Protein AF-A0A9X4KQD7-F1 (afdb_monomer_lite)

Organism: NCBI:txid1457232

Foldseek 3Di:
DDVVVCQVVLQDQAFPLCRVRRPRHPVVLVVVVVVVVVVCVPVVVVDDPVNVVVVSVCSVCVCVVRNQDPVNLVVQLVPPDDCVPPDVVPDPDGSVVVLVVLLVVVQPDDQVRCCVQVVGDDDRDDDDPDPVPDDSVNSSSSD

pLDDT: mean 82.91, std 10.47, range [52.91, 97.69]

Sequence (143 aa):
MTLSQFEKIIKMSKFEFFSEYTNHGIEHIERVLMTAENLIGDSIKILTPRDITVLILSIVLHDLGMHITYEGFQTLLADQKNKKNTVPYFDQKFWHEEWSIYFEETKRWNENRLISTFGKIIEIKELSNDKDTLTEYDKKTNR

Structure (mmCIF, N/CA/C/O backbone):
data_AF-A0A9X4KQD7-F1
#
_entry.id   AF-A0A9X4KQD7-F1
#
loop_
_atom_site.group_PDB
_atom_site.id
_atom_site.type_symbol
_atom_site.label_atom_id
_atom_site.label_alt_id
_atom_site.label_comp_id
_atom_site.label_asym_id
_atom_site.label_entity_id
_atom_site.label_seq_id
_atom_site.pdbx_PDB_ins_code
_atom_site.Cartn_x
_atom_site.Cartn_y
_atom_site.Cartn_z
_atom_site.occupancy
_atom_site.B_iso_or_equiv
_atom_site.auth_seq_id
_atom_site.auth_comp_id
_atom_site.auth_asym_id
_atom_site.auth_atom_id
_atom_site.pdbx_PDB_model_num
ATOM 1 N N . MET A 1 1 ? 1.388 12.270 19.855 1.00 52.91 1 MET A N 1
ATOM 2 C CA . MET A 1 1 ? 1.371 12.158 18.385 1.00 52.91 1 MET A CA 1
ATOM 3 C C . MET A 1 1 ? 0.254 13.057 17.888 1.00 52.91 1 MET A C 1
ATOM 5 O O . MET A 1 1 ? -0.836 12.964 18.440 1.00 52.91 1 MET A O 1
ATOM 9 N N . THR A 1 2 ? 0.524 13.978 16.968 1.00 65.81 2 THR A N 1
ATOM 10 C CA . THR A 1 2 ? -0.479 14.927 16.448 1.00 65.81 2 THR A CA 1
ATOM 11 C C . THR A 1 2 ? -0.635 14.739 14.946 1.00 65.81 2 THR A C 1
ATOM 13 O O . THR A 1 2 ? 0.335 14.418 14.265 1.00 65.81 2 THR A O 1
ATOM 16 N N . LEU A 1 3 ? -1.839 14.965 14.414 1.00 67.00 3 LEU A N 1
ATOM 17 C CA . LEU A 1 3 ? -2.121 14.809 12.980 1.00 67.00 3 LEU A CA 1
ATOM 18 C C . LEU A 1 3 ? -1.205 15.687 12.105 1.00 67.00 3 LEU A C 1
ATOM 20 O O . LEU A 1 3 ? -0.804 15.281 11.021 1.00 67.00 3 LEU A O 1
ATOM 24 N N . SER A 1 4 ? -0.784 16.845 12.624 1.00 75.19 4 SER A N 1
ATOM 25 C CA . SER A 1 4 ? 0.186 17.736 11.976 1.00 75.19 4 SER A CA 1
ATOM 26 C C . SER A 1 4 ? 1.529 17.070 11.652 1.00 75.19 4 SER A C 1
ATOM 28 O O . SER A 1 4 ? 2.176 17.449 10.682 1.00 75.19 4 SER A O 1
ATOM 30 N N . GLN A 1 5 ? 1.943 16.039 12.400 1.00 72.25 5 GLN A N 1
ATOM 31 C CA . GLN A 1 5 ? 3.170 15.287 12.102 1.00 72.25 5 GLN A CA 1
ATOM 32 C C . GLN A 1 5 ? 3.061 14.492 10.791 1.00 72.25 5 GLN A C 1
ATOM 34 O O . GLN A 1 5 ? 4.079 14.206 10.165 1.00 72.25 5 GLN A O 1
ATOM 39 N N . PHE A 1 6 ? 1.839 14.178 10.357 1.00 72.69 6 PHE A N 1
ATOM 40 C CA . PHE A 1 6 ? 1.551 13.438 9.129 1.00 72.69 6 PHE A CA 1
ATOM 41 C C . PHE A 1 6 ? 1.077 14.339 7.989 1.00 72.69 6 PHE A C 1
ATOM 43 O O . PHE A 1 6 ? 0.917 13.862 6.873 1.00 72.69 6 PHE A O 1
ATOM 50 N N . GLU A 1 7 ? 0.903 15.642 8.227 1.00 78.62 7 GLU A N 1
ATOM 51 C CA . GLU A 1 7 ? 0.384 16.594 7.240 1.00 78.62 7 GLU A CA 1
ATOM 52 C C . GLU A 1 7 ? 1.170 16.557 5.926 1.00 78.62 7 GLU A C 1
ATOM 54 O O . GLU A 1 7 ? 0.582 16.563 4.847 1.00 78.62 7 GLU A O 1
ATOM 59 N N . LYS A 1 8 ? 2.503 16.469 6.007 1.00 79.19 8 LYS A N 1
ATOM 60 C CA . LYS A 1 8 ? 3.361 16.384 4.820 1.00 79.19 8 LYS A CA 1
ATOM 61 C C . LYS A 1 8 ? 3.088 15.116 4.011 1.00 79.19 8 LYS A C 1
ATOM 63 O O . LYS A 1 8 ? 3.033 15.194 2.792 1.00 79.19 8 LYS A O 1
ATOM 68 N N . ILE A 1 9 ? 2.912 13.981 4.686 1.00 75.12 9 ILE A N 1
ATOM 69 C CA . ILE A 1 9 ? 2.615 12.691 4.053 1.00 75.12 9 ILE A CA 1
ATOM 70 C C . ILE A 1 9 ? 1.219 12.753 3.426 1.00 75.12 9 ILE A C 1
ATOM 72 O O . ILE A 1 9 ? 1.085 12.526 2.235 1.00 75.12 9 ILE A O 1
ATOM 76 N N . ILE A 1 10 ? 0.214 13.212 4.171 1.00 73.81 10 ILE A N 1
ATOM 77 C CA . ILE A 1 10 ? -1.180 13.330 3.707 1.00 73.81 10 ILE A CA 1
ATOM 78 C C . ILE A 1 10 ? -1.321 14.284 2.504 1.00 73.81 10 ILE A C 1
ATOM 80 O O . ILE A 1 10 ? -2.186 14.099 1.650 1.00 73.81 10 ILE A O 1
ATOM 84 N N . LYS A 1 11 ? -0.478 15.321 2.416 1.00 76.56 11 LYS A N 1
ATOM 85 C CA . LYS A 1 11 ? -0.455 16.257 1.279 1.00 76.56 11 LYS A CA 1
ATOM 86 C C . LYS A 1 11 ? 0.349 15.751 0.079 1.00 76.56 11 LYS A C 1
ATOM 88 O O . LYS A 1 11 ? 0.224 16.318 -1.005 1.00 76.56 11 LYS A O 1
ATOM 93 N N . MET A 1 12 ? 1.195 14.738 0.247 1.00 72.00 12 MET A N 1
ATOM 94 C CA . MET A 1 12 ? 1.967 14.171 -0.855 1.00 72.00 12 MET A CA 1
ATOM 95 C C . MET A 1 12 ? 1.083 13.238 -1.682 1.00 72.00 12 MET A C 1
ATOM 97 O O . MET A 1 12 ? 0.657 12.199 -1.208 1.00 72.00 12 MET A O 1
ATOM 101 N N . SER A 1 13 ? 0.862 13.580 -2.948 1.00 66.56 13 SER A N 1
ATOM 102 C CA . SER A 1 13 ? 0.103 12.753 -3.898 1.00 66.56 13 SER A CA 1
ATOM 103 C C . SER A 1 13 ? 0.966 12.155 -5.014 1.00 66.56 13 SER A C 1
ATOM 105 O O . SER A 1 13 ? 0.453 11.556 -5.956 1.00 66.56 13 SER A O 1
ATOM 107 N N . LYS A 1 14 ? 2.291 12.340 -4.930 1.00 73.56 14 LYS A N 1
ATOM 108 C CA . LYS A 1 14 ? 3.259 11.783 -5.877 1.00 73.56 14 LYS A CA 1
ATOM 109 C C . LYS A 1 14 ? 4.093 10.711 -5.189 1.00 73.56 14 LYS A C 1
ATOM 111 O O . LYS A 1 14 ? 4.841 11.009 -4.258 1.00 73.56 14 LYS A O 1
ATOM 116 N N . PHE A 1 15 ? 3.979 9.491 -5.695 1.00 84.06 15 PHE A N 1
ATOM 117 C CA . PHE A 1 15 ? 4.651 8.310 -5.167 1.00 84.06 15 PHE A CA 1
ATOM 118 C C . PHE A 1 15 ? 5.823 7.898 -6.057 1.00 84.06 15 PHE A C 1
ATOM 120 O O . PHE A 1 15 ? 5.746 8.028 -7.279 1.00 84.06 15 PHE A O 1
ATOM 127 N N . GLU A 1 16 ? 6.901 7.397 -5.445 1.00 84.25 16 GLU A N 1
ATOM 128 C CA . GLU A 1 16 ? 8.084 6.917 -6.175 1.00 84.25 16 GLU A CA 1
ATOM 129 C C . GLU A 1 16 ? 7.741 5.656 -6.981 1.00 84.25 16 GLU A C 1
ATOM 131 O O . GLU A 1 16 ? 7.986 5.621 -8.180 1.00 84.25 16 GLU A O 1
ATOM 136 N N . PHE A 1 17 ? 7.103 4.658 -6.360 1.00 84.25 17 PHE A N 1
ATOM 137 C CA . PHE A 1 17 ? 6.761 3.383 -7.012 1.00 84.25 17 PHE A CA 1
ATOM 138 C C . PHE A 1 17 ? 5.344 3.338 -7.609 1.00 84.25 17 PHE A C 1
ATOM 140 O O . PHE A 1 17 ? 5.053 2.510 -8.475 1.00 84.25 17 PHE A O 1
ATOM 147 N N . PHE A 1 18 ? 4.456 4.239 -7.180 1.00 83.38 18 PHE A N 1
ATOM 148 C CA . PHE A 1 18 ? 3.016 4.218 -7.481 1.00 83.38 18 PHE A CA 1
ATOM 149 C C . PHE A 1 18 ? 2.566 5.482 -8.229 1.00 83.38 18 PHE A C 1
ATOM 151 O O . PHE A 1 18 ? 1.577 6.115 -7.867 1.00 83.38 18 PHE A O 1
ATOM 158 N N . SER A 1 19 ? 3.314 5.890 -9.255 1.00 81.44 19 SER A N 1
ATOM 159 C CA . SER A 1 19 ? 3.125 7.182 -9.929 1.00 81.44 19 SER A CA 1
ATOM 160 C C . SER A 1 19 ? 1.752 7.366 -10.594 1.00 81.44 19 SER A C 1
ATOM 162 O O . SER A 1 19 ? 1.305 8.503 -10.728 1.00 81.44 19 SER A O 1
ATOM 164 N N . GLU A 1 20 ? 1.043 6.292 -10.954 1.00 78.06 20 GLU A N 1
ATOM 165 C CA . GLU A 1 20 ? -0.331 6.356 -11.476 1.00 78.06 20 GLU A CA 1
ATOM 166 C C . GLU A 1 20 ? -1.415 6.569 -10.405 1.00 78.06 20 GLU A C 1
ATOM 168 O O . GLU A 1 20 ? -2.544 6.922 -10.744 1.00 78.06 20 GLU A O 1
ATOM 173 N N . TYR A 1 21 ? -1.097 6.402 -9.121 1.00 75.44 21 TYR A N 1
ATOM 174 C CA . TYR A 1 21 ? -2.055 6.506 -8.018 1.00 75.44 21 TYR A CA 1
ATOM 175 C C . TYR A 1 21 ? -2.119 7.944 -7.473 1.00 75.44 21 TYR A C 1
ATOM 177 O O . TYR A 1 21 ? -1.930 8.194 -6.291 1.00 75.44 21 TYR A O 1
ATOM 185 N N . THR A 1 22 ? -2.405 8.933 -8.320 1.00 66.69 22 THR A N 1
ATOM 186 C CA . THR A 1 22 ? -2.240 10.367 -7.990 1.00 66.69 22 THR A CA 1
ATOM 187 C C . THR A 1 22 ? -3.343 10.996 -7.122 1.00 66.69 22 THR A C 1
ATOM 189 O O . THR A 1 22 ? -3.218 12.155 -6.730 1.00 66.69 22 THR A O 1
ATOM 192 N N . ASN A 1 23 ? -4.417 10.268 -6.792 1.00 72.00 23 ASN A N 1
ATOM 193 C CA . ASN A 1 23 ? -5.584 10.796 -6.065 1.00 72.00 23 ASN A CA 1
ATOM 194 C C . ASN A 1 23 ? -5.763 10.190 -4.657 1.00 72.00 23 ASN A C 1
ATOM 196 O O . ASN A 1 23 ? -6.854 9.746 -4.306 1.00 72.00 23 ASN A O 1
ATOM 200 N N . HIS A 1 24 ? -4.692 10.171 -3.857 1.00 77.94 24 HIS A N 1
ATOM 201 C CA . HIS A 1 24 ? -4.683 9.609 -2.491 1.00 77.94 24 HIS A CA 1
ATOM 202 C C . HIS A 1 24 ? -4.377 10.666 -1.411 1.00 77.94 24 HIS A C 1
ATOM 204 O O . HIS A 1 24 ? -3.797 10.370 -0.374 1.00 77.94 24 HIS A O 1
ATOM 210 N N . GLY A 1 25 ? -4.743 11.928 -1.667 1.00 78.81 25 GLY A N 1
ATOM 211 C CA . GLY A 1 25 ? -4.621 13.019 -0.691 1.00 78.81 25 GLY A CA 1
ATOM 212 C C . GLY A 1 25 ? -5.751 13.035 0.348 1.00 78.81 25 GLY A C 1
ATOM 213 O O . GLY A 1 25 ? -6.530 12.091 0.463 1.00 78.81 25 GLY A O 1
ATOM 214 N N . ILE A 1 26 ? -5.898 14.148 1.076 1.00 83.88 26 ILE A N 1
ATOM 215 C CA . ILE A 1 26 ? -6.899 14.290 2.154 1.00 83.88 26 ILE A CA 1
ATOM 216 C C . ILE A 1 26 ? -8.336 13.955 1.720 1.00 83.88 26 ILE A C 1
ATOM 218 O O . ILE A 1 26 ? -9.055 13.290 2.457 1.00 83.88 26 ILE A O 1
ATOM 222 N N . GLU A 1 27 ? -8.729 14.322 0.499 1.00 86.94 27 GLU A N 1
ATOM 223 C CA . GLU A 1 27 ? -10.070 14.043 -0.028 1.00 86.94 27 GLU A CA 1
ATOM 224 C C . GLU A 1 27 ? -10.351 12.536 -0.146 1.00 86.94 27 GLU A C 1
ATOM 226 O O . GLU A 1 27 ? -11.489 12.098 0.003 1.00 86.94 27 GLU A O 1
ATOM 231 N N . HIS A 1 28 ? -9.327 11.718 -0.419 1.00 88.19 28 HIS A N 1
ATOM 232 C CA . HIS A 1 28 ? -9.461 10.258 -0.430 1.00 88.19 28 HIS A CA 1
ATOM 233 C C . HIS A 1 28 ? -9.733 9.725 0.971 1.00 88.19 28 HIS A C 1
ATOM 235 O O . HIS A 1 28 ? -10.683 8.971 1.166 1.00 88.19 28 HIS A O 1
ATOM 241 N N . ILE A 1 29 ? -8.968 10.195 1.956 1.00 89.12 29 ILE A N 1
ATOM 242 C CA . ILE A 1 29 ? -9.151 9.829 3.364 1.00 89.12 29 ILE A CA 1
ATOM 243 C C . ILE A 1 29 ? -10.560 10.210 3.839 1.00 89.12 29 ILE A C 1
ATOM 245 O O . ILE A 1 29 ? -11.233 9.392 4.464 1.00 89.12 29 ILE A O 1
ATOM 249 N N . GLU A 1 30 ? -11.043 11.409 3.502 1.00 91.06 30 GLU A N 1
ATOM 250 C CA . GLU A 1 30 ? -12.401 11.855 3.839 1.00 91.06 30 GLU A CA 1
ATOM 251 C C . GLU A 1 30 ? -13.475 10.953 3.221 1.00 91.06 30 GLU A C 1
ATOM 253 O O . GLU A 1 30 ? -14.394 10.527 3.922 1.00 91.06 30 GLU A O 1
ATOM 258 N N . ARG A 1 31 ? -13.336 10.574 1.943 1.00 93.81 31 ARG A N 1
ATOM 259 C CA . ARG A 1 31 ? -14.263 9.631 1.291 1.00 93.81 31 ARG A CA 1
ATOM 260 C C . ARG A 1 31 ? -14.281 8.268 1.982 1.00 93.81 31 ARG A C 1
ATOM 262 O O . ARG A 1 31 ? -15.356 7.685 2.148 1.00 93.81 31 ARG A O 1
ATOM 269 N N . VAL A 1 32 ? -13.121 7.755 2.394 1.00 94.56 32 VAL A N 1
ATOM 270 C CA . VAL A 1 32 ? -13.029 6.478 3.119 1.00 94.56 32 VAL A CA 1
ATOM 271 C C . VAL A 1 32 ? -13.653 6.598 4.512 1.00 94.56 32 VAL A C 1
ATOM 273 O O . VAL A 1 32 ? -14.409 5.711 4.903 1.00 94.56 32 VAL A O 1
ATOM 276 N N . LEU A 1 33 ? -13.431 7.704 5.231 1.00 95.19 33 LEU A N 1
ATOM 277 C CA . LEU A 1 33 ? -14.071 7.973 6.526 1.00 95.19 33 LEU A CA 1
ATOM 278 C C . LEU A 1 33 ? -15.598 8.045 6.409 1.00 95.19 33 LEU A C 1
ATOM 280 O O . LEU A 1 33 ? -16.289 7.375 7.172 1.00 95.19 33 LEU A O 1
ATOM 284 N N . MET A 1 34 ? -16.126 8.781 5.428 1.00 96.50 34 MET A N 1
ATOM 285 C CA . MET A 1 34 ? -17.571 8.850 5.166 1.00 96.50 34 MET A CA 1
ATOM 286 C C . MET A 1 34 ? -18.143 7.472 4.819 1.00 96.50 34 MET A C 1
ATOM 288 O O . MET A 1 34 ? -19.227 7.101 5.263 1.00 96.50 34 MET A O 1
ATOM 292 N N . THR A 1 35 ? -17.409 6.679 4.036 1.00 97.06 35 THR A N 1
ATOM 293 C CA . THR A 1 35 ? -17.815 5.306 3.711 1.00 97.06 35 THR A CA 1
ATOM 294 C C . THR A 1 35 ? -17.846 4.435 4.964 1.00 97.06 35 THR A C 1
ATOM 296 O O . THR A 1 35 ? -18.808 3.699 5.170 1.00 97.06 35 THR A O 1
ATOM 299 N N . ALA A 1 36 ? -16.835 4.540 5.827 1.00 96.69 36 ALA A N 1
ATOM 300 C CA . ALA A 1 36 ? -16.773 3.805 7.082 1.00 96.69 36 ALA A CA 1
ATOM 301 C C . ALA A 1 36 ? -17.910 4.197 8.039 1.00 96.69 36 ALA A C 1
ATOM 303 O O . ALA A 1 36 ? -18.547 3.314 8.608 1.00 96.69 36 ALA A O 1
ATOM 304 N N . GLU A 1 37 ? -18.217 5.490 8.169 1.00 96.44 37 GLU A N 1
ATOM 305 C CA . GLU A 1 37 ? -19.362 5.988 8.944 1.00 96.44 37 GLU A CA 1
ATOM 306 C C . GLU A 1 37 ? -20.684 5.390 8.438 1.00 96.44 37 GLU A C 1
ATOM 308 O O . GLU A 1 37 ? -21.456 4.828 9.221 1.00 96.44 37 GLU A O 1
ATOM 313 N N . ASN A 1 38 ? -20.904 5.422 7.120 1.00 97.00 38 ASN A N 1
ATOM 314 C CA . ASN A 1 38 ? -22.092 4.842 6.494 1.00 97.00 38 ASN A CA 1
ATOM 315 C C . ASN A 1 38 ? -22.195 3.325 6.719 1.00 97.00 38 ASN A C 1
ATOM 317 O O . ASN A 1 38 ? -23.290 2.812 6.947 1.00 97.00 38 ASN A O 1
ATOM 321 N N . LEU A 1 39 ? -21.071 2.602 6.663 1.00 97.19 39 LEU A N 1
ATOM 322 C CA . LEU A 1 39 ? -21.023 1.154 6.889 1.00 97.19 39 LEU A CA 1
ATOM 323 C C . LEU A 1 39 ? -21.257 0.774 8.352 1.00 97.19 39 LEU A C 1
ATOM 325 O O . LEU A 1 39 ? -21.875 -0.257 8.617 1.00 97.19 39 LEU A O 1
ATOM 329 N N . ILE A 1 40 ? -20.773 1.582 9.299 1.00 96.62 40 ILE A N 1
ATOM 330 C CA . ILE A 1 40 ? -21.033 1.368 10.725 1.00 96.62 40 ILE A CA 1
ATOM 331 C C . ILE A 1 40 ? -22.540 1.421 10.979 1.00 96.62 40 ILE A C 1
ATOM 333 O O . ILE A 1 40 ? -23.084 0.501 11.599 1.00 96.62 40 ILE A O 1
ATOM 337 N N . GLY A 1 41 ? -23.206 2.478 10.503 1.00 95.00 41 GLY A N 1
ATOM 338 C CA . GLY A 1 41 ? -24.644 2.672 10.677 1.00 95.00 41 GLY A CA 1
ATOM 339 C C . GLY A 1 41 ? -25.097 2.421 12.122 1.00 95.00 41 GLY A C 1
ATOM 340 O O . GLY A 1 41 ? -24.526 2.942 13.080 1.00 95.00 41 GLY A O 1
ATOM 341 N N . ASP A 1 42 ? -26.101 1.560 12.295 1.00 95.69 42 ASP A N 1
ATOM 342 C CA . ASP A 1 42 ? -26.643 1.192 13.610 1.00 95.69 42 ASP A CA 1
ATOM 343 C C . ASP A 1 42 ? -25.673 0.409 14.510 1.00 95.69 42 ASP A C 1
ATOM 345 O O . ASP A 1 42 ? -25.858 0.373 15.733 1.00 95.69 42 ASP A O 1
ATOM 349 N N . SER A 1 43 ? -24.617 -0.179 13.940 1.00 96.00 43 SER A N 1
ATOM 350 C CA . SER A 1 43 ? -23.599 -0.922 14.694 1.00 96.00 43 SER A CA 1
ATOM 351 C C . SER A 1 43 ? -22.812 -0.021 15.644 1.00 96.00 43 SER A C 1
ATOM 353 O O . SER A 1 43 ? -22.174 -0.523 16.564 1.00 96.00 43 SER A O 1
ATOM 355 N N . ILE A 1 44 ? -22.907 1.309 15.510 1.00 95.56 44 ILE A N 1
ATOM 356 C CA . ILE A 1 44 ? -22.314 2.259 16.462 1.00 95.56 44 ILE A CA 1
ATOM 357 C C . ILE A 1 44 ? -22.728 1.977 17.915 1.00 95.56 44 ILE A C 1
ATOM 359 O O . ILE A 1 44 ? -21.957 2.227 18.835 1.00 95.56 44 ILE A O 1
ATOM 363 N N . LYS A 1 45 ? -23.915 1.389 18.132 1.00 96.25 45 LYS A N 1
ATOM 364 C CA . LYS A 1 45 ? -24.449 1.035 19.461 1.00 96.25 45 LYS A CA 1
ATOM 365 C C . LYS A 1 45 ? -23.650 -0.061 20.174 1.00 96.25 45 LYS A C 1
ATOM 367 O O . LYS A 1 45 ? -23.751 -0.172 21.393 1.00 96.25 45 LYS A O 1
ATOM 372 N N . ILE A 1 46 ? -22.899 -0.877 19.431 1.00 97.12 46 ILE A N 1
ATOM 373 C CA . ILE A 1 46 ? -22.086 -1.978 19.972 1.00 97.12 46 ILE A CA 1
ATOM 374 C C . ILE A 1 46 ? -20.579 -1.698 19.898 1.00 97.12 46 ILE A C 1
ATOM 376 O O . ILE A 1 46 ? -19.792 -2.513 20.374 1.00 97.12 46 ILE A O 1
ATOM 380 N N . LEU A 1 47 ? -20.174 -0.565 19.317 1.00 97.00 47 LEU A N 1
ATOM 381 C CA . LEU A 1 47 ? -18.775 -0.162 19.195 1.00 97.00 47 LEU A CA 1
ATOM 382 C C . LEU A 1 47 ? -18.368 0.732 20.362 1.00 97.00 47 LEU A C 1
ATOM 384 O O . LEU A 1 47 ? -19.106 1.616 20.799 1.00 97.00 47 LEU A O 1
ATOM 388 N N . THR A 1 48 ? -17.152 0.533 20.851 1.00 97.69 48 THR A N 1
ATOM 389 C CA . THR A 1 48 ? -16.564 1.410 21.858 1.00 97.69 48 THR A CA 1
ATOM 390 C C . THR A 1 48 ? -15.847 2.583 21.188 1.00 97.69 48 THR A C 1
ATOM 392 O O . THR A 1 48 ? -15.397 2.475 20.043 1.00 97.69 48 THR A O 1
ATOM 395 N N . PRO A 1 49 ? -15.617 3.699 21.905 1.00 96.19 49 PRO A N 1
ATOM 396 C CA . PRO A 1 49 ? -14.773 4.780 21.395 1.00 96.19 49 PRO A CA 1
ATOM 397 C C . PRO A 1 49 ? -13.370 4.313 20.973 1.00 96.19 49 PRO A C 1
ATOM 399 O O . PRO A 1 49 ? -12.757 4.905 20.084 1.00 96.19 49 PRO A O 1
ATOM 402 N N . ARG A 1 50 ? -12.856 3.238 21.589 1.00 97.31 50 ARG A N 1
ATOM 403 C CA . ARG A 1 50 ? -11.568 2.639 21.227 1.00 97.31 50 ARG A CA 1
ATOM 404 C C . ARG A 1 50 ? -11.617 2.006 19.839 1.00 97.31 50 ARG A C 1
ATOM 406 O O . ARG A 1 50 ? -10.690 2.230 19.070 1.00 97.31 50 ARG A O 1
ATOM 413 N N . ASP A 1 51 ? -12.682 1.282 19.515 1.00 96.44 51 ASP A N 1
ATOM 414 C CA . ASP A 1 51 ? -12.846 0.637 18.206 1.00 96.44 51 ASP A CA 1
ATOM 415 C C . ASP A 1 51 ? -12.910 1.688 17.094 1.00 96.44 51 ASP A C 1
ATOM 417 O O . ASP A 1 51 ? -12.197 1.592 16.097 1.00 96.44 51 ASP A O 1
ATOM 421 N N . ILE A 1 52 ? -13.677 2.759 17.326 1.00 96.25 52 ILE A N 1
ATOM 422 C CA . ILE A 1 52 ? -13.767 3.901 16.407 1.00 96.25 52 ILE A CA 1
ATOM 423 C C . ILE A 1 52 ? -12.406 4.583 16.234 1.00 96.25 52 ILE A C 1
ATOM 425 O O . ILE A 1 52 ? -12.008 4.899 15.117 1.00 96.25 52 ILE A O 1
ATOM 429 N N . THR A 1 53 ? -11.655 4.767 17.322 1.00 94.62 53 THR A N 1
ATOM 430 C CA . THR A 1 53 ? -10.313 5.365 17.256 1.00 94.62 53 THR A CA 1
ATOM 431 C C . THR A 1 53 ? -9.357 4.506 16.430 1.00 94.62 53 THR A C 1
ATOM 433 O O . THR A 1 53 ? -8.631 5.042 15.595 1.00 94.62 53 THR A O 1
ATOM 436 N N . VAL A 1 54 ? -9.352 3.184 16.637 1.00 95.12 54 VAL A N 1
ATOM 437 C CA . VAL A 1 54 ? -8.515 2.262 15.856 1.00 95.12 54 VAL A CA 1
ATOM 438 C C . VAL A 1 54 ? -8.887 2.337 14.380 1.00 95.12 54 VAL A C 1
ATOM 440 O O . VAL A 1 54 ? -7.995 2.501 13.557 1.00 95.12 54 VAL A O 1
ATOM 443 N N . LEU A 1 55 ? -10.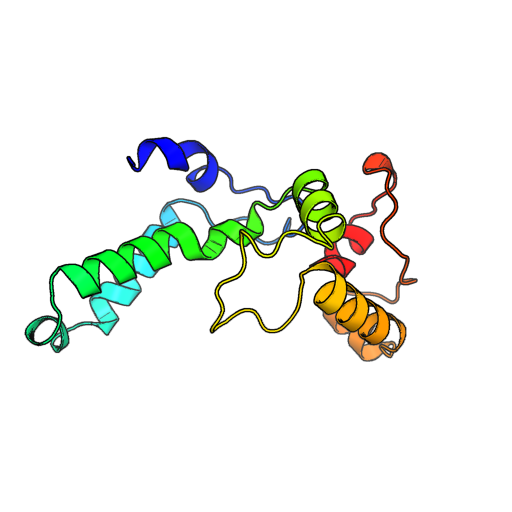179 2.314 14.050 1.00 95.56 55 LEU A N 1
ATOM 444 C CA . LEU A 1 55 ? -10.645 2.422 12.669 1.00 95.56 55 LEU A CA 1
ATOM 445 C C . LEU A 1 55 ? -10.201 3.732 12.005 1.00 95.56 55 LEU A C 1
ATOM 447 O O . LEU A 1 55 ? -9.672 3.702 10.897 1.00 95.56 55 LEU A O 1
ATOM 451 N N . ILE A 1 56 ? -10.362 4.870 12.685 1.00 93.88 56 ILE A N 1
ATOM 452 C CA . ILE A 1 56 ? -9.920 6.174 12.168 1.00 93.88 56 ILE A CA 1
ATOM 453 C C . ILE A 1 56 ? -8.410 6.163 11.910 1.00 93.88 56 ILE A C 1
ATOM 455 O O . ILE A 1 56 ? -7.970 6.585 10.843 1.00 93.88 56 ILE A O 1
ATOM 459 N N . LEU A 1 57 ? -7.609 5.658 12.853 1.00 91.81 57 LEU A N 1
ATOM 460 C CA . LEU A 1 57 ? -6.156 5.576 12.685 1.00 91.81 57 LEU A CA 1
ATOM 461 C C . LEU A 1 57 ? -5.764 4.635 11.543 1.00 91.81 57 LEU A C 1
ATOM 463 O O . LEU A 1 57 ? -4.881 4.977 10.759 1.00 91.81 57 LEU A O 1
ATOM 467 N N . SER A 1 58 ? -6.433 3.488 11.413 1.00 92.00 58 SER A N 1
ATOM 468 C CA . SER A 1 58 ? -6.234 2.566 10.295 1.00 92.00 58 SER A CA 1
ATOM 469 C C . SER A 1 58 ? -6.536 3.237 8.959 1.00 92.00 58 SER A C 1
ATOM 471 O O . SER A 1 58 ? -5.731 3.115 8.046 1.00 92.00 58 SER A O 1
ATOM 473 N N . ILE A 1 59 ? -7.629 3.999 8.850 1.00 92.25 59 ILE A N 1
ATOM 474 C CA . ILE A 1 59 ? -7.985 4.730 7.624 1.00 92.25 59 ILE A CA 1
ATOM 475 C C . ILE A 1 59 ? -6.957 5.821 7.314 1.00 92.25 59 ILE A C 1
ATOM 477 O O . ILE A 1 59 ? -6.521 5.947 6.176 1.00 92.25 59 ILE A O 1
ATOM 481 N N . VAL A 1 60 ? -6.517 6.593 8.305 1.00 87.50 60 VAL A N 1
ATOM 482 C CA . VAL A 1 60 ? -5.522 7.654 8.077 1.00 87.50 60 VAL A CA 1
ATOM 483 C C . VAL A 1 60 ? -4.171 7.082 7.631 1.00 87.50 60 VAL A C 1
ATOM 485 O O . VAL A 1 60 ? -3.464 7.724 6.858 1.00 87.50 60 VAL A O 1
ATOM 488 N N . LEU A 1 61 ? -3.806 5.886 8.098 1.00 86.50 61 LEU A N 1
ATOM 489 C CA . LEU A 1 61 ? -2.494 5.282 7.851 1.00 86.50 61 LEU A CA 1
ATOM 490 C C . LEU A 1 61 ? -2.487 4.197 6.763 1.00 86.50 61 LEU A C 1
ATOM 492 O O . LEU A 1 61 ? -1.406 3.704 6.447 1.00 86.50 61 LEU A O 1
ATOM 496 N N . HIS A 1 62 ? -3.639 3.818 6.193 1.00 87.44 62 HIS A N 1
ATOM 497 C CA . HIS A 1 62 ? -3.737 2.659 5.288 1.00 87.44 62 HIS A CA 1
ATOM 498 C C . HIS A 1 62 ? -2.796 2.753 4.080 1.00 87.44 62 HIS A C 1
ATOM 500 O O . HIS A 1 62 ? -2.179 1.766 3.692 1.00 87.44 62 HIS A O 1
ATOM 506 N N . ASP A 1 63 ? -2.631 3.966 3.559 1.00 84.25 63 ASP A N 1
ATOM 507 C CA . ASP A 1 63 ? -1.849 4.269 2.364 1.00 84.25 63 ASP A CA 1
ATOM 508 C C . ASP A 1 63 ? -0.386 4.626 2.660 1.00 84.25 63 ASP A C 1
ATOM 510 O O . ASP A 1 63 ? 0.385 4.925 1.745 1.00 84.25 63 ASP A O 1
ATOM 514 N N . LEU A 1 64 ? 0.047 4.565 3.926 1.00 84.62 64 LEU A N 1
ATOM 515 C CA . LEU A 1 64 ? 1.404 4.954 4.321 1.00 84.62 64 LEU A CA 1
ATOM 516 C C . LEU A 1 64 ? 2.484 4.176 3.548 1.00 84.62 64 LEU A C 1
ATOM 518 O O . LEU A 1 64 ? 3.533 4.735 3.229 1.00 84.62 64 LEU A O 1
ATOM 522 N N . GLY A 1 65 ? 2.209 2.916 3.198 1.00 84.12 65 GLY A N 1
ATOM 523 C CA . GLY A 1 65 ? 3.108 2.078 2.402 1.00 84.12 65 GLY A CA 1
ATOM 524 C C . GLY A 1 65 ? 3.396 2.630 1.002 1.00 84.12 65 GLY A C 1
ATOM 525 O O . GLY A 1 65 ? 4.507 2.466 0.503 1.00 84.12 65 GLY A O 1
ATOM 526 N N . MET A 1 66 ? 2.462 3.365 0.388 1.00 85.81 66 MET A N 1
ATOM 527 C CA . MET A 1 66 ? 2.671 3.949 -0.945 1.00 85.81 66 MET A CA 1
ATOM 528 C C . MET A 1 66 ? 3.705 5.081 -0.949 1.00 85.81 66 MET A C 1
ATOM 530 O O . MET A 1 66 ? 4.278 5.397 -1.993 1.00 85.81 66 MET A O 1
ATOM 534 N N . HIS A 1 67 ? 3.990 5.675 0.214 1.00 85.81 67 HIS A N 1
ATOM 535 C CA . HIS A 1 67 ? 4.996 6.728 0.366 1.00 85.81 67 HIS A CA 1
ATOM 536 C C . HIS A 1 67 ? 6.430 6.199 0.484 1.00 85.81 67 HIS A C 1
ATOM 538 O O . HIS A 1 67 ? 7.349 6.997 0.692 1.00 85.81 67 HIS A O 1
ATOM 544 N N . ILE A 1 68 ? 6.644 4.884 0.377 1.00 87.31 68 ILE A N 1
ATOM 545 C CA . ILE A 1 68 ? 7.983 4.310 0.456 1.00 87.31 68 ILE A CA 1
ATOM 546 C C . ILE A 1 68 ? 8.888 4.902 -0.632 1.00 87.31 68 ILE A C 1
ATOM 548 O O . ILE A 1 68 ? 8.549 4.934 -1.817 1.00 87.31 68 ILE A O 1
ATOM 552 N N . THR A 1 69 ? 10.044 5.416 -0.215 1.00 87.94 69 THR A N 1
ATOM 553 C CA . THR A 1 69 ? 11.068 5.897 -1.144 1.00 87.94 69 THR A CA 1
ATOM 554 C C . THR A 1 69 ? 11.961 4.744 -1.563 1.00 87.94 69 THR A C 1
ATOM 556 O O . THR A 1 69 ? 12.019 3.708 -0.901 1.00 87.94 69 THR A O 1
ATOM 559 N N . TYR A 1 70 ? 12.708 4.937 -2.642 1.00 86.25 70 TYR A N 1
ATOM 560 C CA . TYR A 1 70 ? 13.681 3.955 -3.096 1.00 86.25 70 TYR A CA 1
ATOM 561 C C . TYR A 1 70 ? 14.699 3.566 -2.010 1.00 86.25 70 TYR A C 1
ATOM 563 O O . TYR A 1 70 ? 14.971 2.390 -1.786 1.00 86.25 70 TYR A O 1
ATOM 571 N N . GLU A 1 71 ? 15.208 4.552 -1.278 1.00 87.19 71 GLU A N 1
ATOM 572 C CA . GLU A 1 71 ? 16.165 4.360 -0.188 1.00 87.19 71 GLU A CA 1
ATOM 573 C C . GLU A 1 71 ? 15.512 3.638 1.001 1.00 87.19 71 GLU A C 1
ATOM 575 O O . GLU A 1 71 ? 16.127 2.774 1.630 1.00 87.19 71 GLU A O 1
ATOM 580 N N . GLY A 1 72 ? 14.242 3.951 1.284 1.00 86.81 72 GLY A N 1
ATOM 581 C CA . GLY A 1 72 ? 13.441 3.238 2.278 1.00 86.81 72 GLY A CA 1
ATOM 582 C C . GLY A 1 72 ? 13.254 1.768 1.908 1.00 86.81 72 GLY A C 1
ATOM 583 O O . GLY A 1 72 ? 13.473 0.895 2.743 1.00 86.81 72 GLY A O 1
ATOM 584 N N . PHE A 1 73 ? 12.940 1.485 0.644 1.00 87.62 73 PHE A N 1
ATOM 585 C CA . PHE A 1 73 ? 12.807 0.125 0.129 1.00 87.62 73 PHE A CA 1
ATOM 586 C C . PHE A 1 73 ? 14.128 -0.653 0.199 1.00 87.62 73 PHE A C 1
ATOM 588 O O . PHE A 1 73 ? 14.167 -1.747 0.756 1.00 87.62 73 PHE A O 1
ATOM 595 N N . GLN A 1 74 ? 15.238 -0.061 -0.251 1.00 86.94 74 GLN A N 1
ATOM 596 C CA . GLN A 1 74 ? 16.578 -0.644 -0.109 1.00 86.94 74 GLN A CA 1
ATOM 597 C C . GLN A 1 74 ? 16.919 -0.946 1.358 1.00 86.94 74 GLN A C 1
ATOM 599 O O . GLN A 1 74 ? 17.472 -2.000 1.663 1.00 86.94 74 GLN A O 1
ATOM 604 N N . THR A 1 75 ? 16.530 -0.062 2.283 1.00 86.88 75 THR A N 1
ATOM 605 C CA . THR A 1 75 ? 16.714 -0.284 3.724 1.00 86.88 75 THR A CA 1
ATOM 606 C C . THR A 1 75 ? 15.911 -1.491 4.217 1.00 86.88 75 THR A C 1
ATOM 608 O O . THR A 1 75 ? 16.454 -2.306 4.959 1.00 86.88 75 THR A O 1
ATOM 611 N N . LEU A 1 76 ? 14.654 -1.652 3.779 1.00 85.69 76 LEU A N 1
ATOM 612 C CA . LEU A 1 76 ? 13.834 -2.823 4.122 1.00 85.69 76 LEU A CA 1
ATOM 613 C C . LEU A 1 76 ? 14.454 -4.135 3.621 1.00 85.69 76 LEU A C 1
ATOM 615 O O . LEU A 1 76 ? 14.428 -5.133 4.340 1.00 85.69 76 LEU A O 1
ATOM 619 N N . LEU A 1 77 ? 15.027 -4.136 2.414 1.00 85.31 77 LEU A N 1
ATOM 620 C CA . LEU A 1 77 ? 15.680 -5.319 1.843 1.00 85.31 77 LEU A CA 1
ATOM 621 C C . LEU A 1 77 ? 17.035 -5.627 2.497 1.00 85.31 77 LEU A C 1
ATOM 623 O O . LEU A 1 77 ? 17.392 -6.793 2.668 1.00 85.31 77 LEU A O 1
ATOM 627 N N . ALA A 1 78 ? 17.793 -4.598 2.877 1.00 83.31 78 ALA A N 1
ATOM 628 C CA . ALA A 1 78 ? 19.082 -4.758 3.545 1.00 83.31 78 ALA A CA 1
ATOM 629 C C . ALA A 1 78 ? 18.937 -5.275 4.985 1.00 83.31 78 ALA A C 1
ATOM 631 O O . ALA A 1 78 ? 19.867 -5.883 5.526 1.00 83.31 78 ALA A O 1
ATOM 632 N N . ASP A 1 79 ? 17.781 -5.049 5.613 1.00 74.12 79 ASP A N 1
ATOM 633 C CA . ASP A 1 79 ? 17.543 -5.408 7.003 1.00 74.12 79 ASP A CA 1
ATOM 634 C C . ASP A 1 79 ? 17.229 -6.904 7.199 1.00 74.12 79 ASP A C 1
ATOM 636 O O . ASP A 1 79 ? 16.131 -7.326 7.566 1.00 74.12 79 ASP A O 1
ATOM 640 N N . GLN A 1 80 ? 18.241 -7.740 6.969 1.00 66.75 80 GLN A N 1
ATOM 641 C CA . GLN A 1 80 ? 18.148 -9.197 7.089 1.00 66.75 80 GLN A CA 1
ATOM 642 C C . GLN A 1 80 ? 18.123 -9.699 8.543 1.00 66.75 80 GLN A C 1
ATOM 644 O O . GLN A 1 80 ? 17.962 -10.896 8.778 1.00 66.75 80 GLN A O 1
ATOM 649 N N . LYS A 1 81 ? 18.342 -8.824 9.536 1.00 63.19 81 LYS A N 1
ATOM 650 C CA . LYS A 1 81 ? 18.583 -9.235 10.935 1.00 63.19 81 LYS A CA 1
ATOM 651 C C . LYS A 1 81 ? 17.663 -8.583 11.960 1.00 63.19 81 LYS A C 1
ATOM 653 O O . LYS A 1 81 ? 17.609 -9.057 13.096 1.00 63.19 81 LYS A O 1
ATOM 658 N N . ASN A 1 82 ? 16.938 -7.525 11.619 1.00 59.06 82 ASN A N 1
ATOM 659 C CA . ASN A 1 82 ? 16.200 -6.748 12.606 1.00 59.06 82 ASN A CA 1
ATOM 660 C C . ASN A 1 82 ? 14.697 -7.048 12.516 1.00 59.06 82 ASN A C 1
ATOM 662 O O . ASN A 1 82 ? 13.915 -6.368 11.859 1.00 59.06 82 ASN A O 1
ATOM 666 N N . LYS A 1 83 ? 14.252 -8.035 13.302 1.00 61.22 83 LYS A N 1
ATOM 667 C CA . LYS A 1 83 ? 12.820 -8.292 13.559 1.00 61.22 83 LYS A CA 1
ATOM 668 C C . LYS A 1 83 ? 12.106 -7.155 14.309 1.00 61.22 83 LYS A C 1
ATOM 670 O O . LYS A 1 83 ? 10.926 -7.288 14.617 1.00 61.22 83 LYS A O 1
ATOM 675 N N . LYS A 1 84 ? 12.791 -6.049 14.637 1.00 61.94 84 LYS A N 1
ATOM 676 C CA . LYS A 1 84 ? 12.252 -4.958 15.472 1.00 61.94 84 LYS A CA 1
ATOM 677 C C . LYS A 1 84 ? 10.956 -4.350 14.936 1.00 61.94 84 LYS A C 1
ATOM 679 O O . LYS A 1 84 ? 10.188 -3.829 15.734 1.00 61.94 84 LYS A O 1
ATOM 684 N N . ASN A 1 85 ? 10.712 -4.457 13.632 1.00 66.19 85 ASN A N 1
ATOM 685 C CA . ASN A 1 85 ? 9.528 -3.906 12.978 1.00 66.19 85 ASN A CA 1
ATOM 686 C C . ASN A 1 85 ? 8.534 -4.987 12.517 1.00 66.19 85 ASN A C 1
ATOM 688 O O . ASN A 1 85 ? 7.661 -4.683 11.715 1.00 66.19 85 ASN A O 1
ATOM 692 N N . THR A 1 86 ? 8.676 -6.231 12.995 1.00 73.88 86 THR A N 1
ATOM 693 C CA . THR A 1 86 ? 7.752 -7.329 12.667 1.00 73.88 86 THR A CA 1
ATOM 694 C C . THR A 1 86 ? 6.668 -7.470 13.729 1.00 73.88 86 THR A C 1
ATOM 696 O O . THR A 1 86 ? 6.945 -7.417 14.931 1.00 73.88 86 THR A O 1
ATOM 699 N N . VAL A 1 87 ? 5.430 -7.671 13.296 1.00 81.81 87 VAL A N 1
ATOM 700 C CA . VAL A 1 87 ? 4.289 -8.016 14.135 1.00 81.81 87 VAL A CA 1
ATOM 701 C C . VAL A 1 87 ? 4.156 -9.542 14.134 1.00 81.81 87 VAL A C 1
ATOM 703 O O . VAL A 1 87 ? 3.764 -10.102 13.113 1.00 81.81 87 VAL A O 1
ATOM 706 N N . PRO A 1 88 ? 4.424 -10.242 15.258 1.00 78.94 88 PRO A N 1
ATOM 707 C CA . PRO A 1 88 ? 4.569 -11.706 15.290 1.00 78.94 88 PRO A CA 1
ATOM 708 C C . PRO A 1 88 ? 3.392 -12.527 14.740 1.00 78.94 88 PRO A C 1
ATOM 710 O O . PRO A 1 88 ? 3.560 -13.704 14.442 1.00 78.94 88 PRO A O 1
ATOM 713 N N . TYR A 1 89 ? 2.200 -11.929 14.651 1.00 80.81 89 TYR A N 1
ATOM 714 C CA . TYR A 1 89 ? 1.001 -12.562 14.101 1.00 80.81 89 TYR A CA 1
ATOM 715 C C . TYR A 1 89 ? 0.827 -12.346 12.588 1.00 80.81 89 TYR A C 1
ATOM 717 O O . TYR A 1 89 ? 0.290 -13.220 11.913 1.00 80.81 89 TYR A O 1
ATOM 725 N N . PHE A 1 90 ? 1.263 -11.201 12.058 1.00 78.88 90 PHE A N 1
ATOM 726 C CA . PHE A 1 90 ? 1.085 -10.853 10.644 1.00 78.88 90 PHE A CA 1
ATOM 727 C C . PHE A 1 90 ? 2.315 -11.199 9.803 1.00 78.88 90 PHE A C 1
ATOM 729 O O . PHE A 1 90 ? 2.173 -11.666 8.675 1.00 78.88 90 PHE A O 1
ATOM 736 N N . ASP A 1 91 ? 3.512 -11.044 10.367 1.00 83.56 91 ASP A N 1
ATOM 737 C CA . ASP A 1 91 ? 4.759 -11.134 9.614 1.00 83.56 91 ASP A CA 1
ATOM 738 C C . ASP A 1 91 ? 5.407 -12.507 9.798 1.00 83.56 91 ASP A C 1
ATOM 740 O O . ASP A 1 91 ? 6.048 -12.799 10.812 1.00 83.56 91 ASP A O 1
ATOM 744 N N . GLN A 1 92 ? 5.224 -13.370 8.797 1.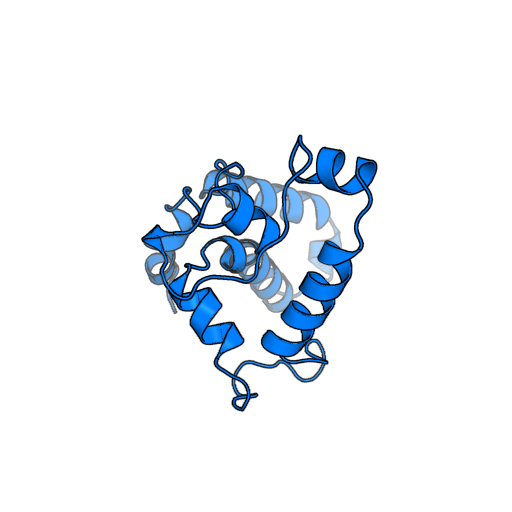00 83.62 92 GLN A N 1
ATOM 745 C CA . GLN A 1 92 ? 5.796 -14.721 8.778 1.00 83.62 92 GLN A CA 1
ATOM 746 C C . GLN A 1 92 ? 7.197 -14.769 8.160 1.00 83.62 92 GLN A C 1
ATOM 748 O O . GLN A 1 92 ? 7.967 -15.678 8.474 1.00 83.62 92 GLN A O 1
ATOM 753 N N . LYS A 1 93 ? 7.526 -13.799 7.303 1.00 84.56 93 LYS A N 1
ATOM 754 C CA . LYS A 1 93 ? 8.819 -13.672 6.629 1.00 84.56 93 LYS A CA 1
ATOM 755 C C . LYS A 1 93 ? 9.354 -12.250 6.739 1.00 84.56 93 LYS A C 1
ATOM 757 O O . LYS A 1 93 ? 8.614 -11.308 7.023 1.00 84.56 93 LYS A O 1
ATOM 762 N N . PHE A 1 94 ? 10.646 -12.093 6.499 1.00 85.38 94 PHE A N 1
ATOM 763 C CA . PHE A 1 94 ? 11.267 -10.786 6.336 1.00 85.38 94 PHE A CA 1
ATOM 764 C C . PHE A 1 94 ? 10.990 -10.199 4.948 1.00 85.38 94 PHE A C 1
ATOM 766 O O . PHE A 1 94 ? 10.805 -10.927 3.974 1.00 85.38 94 PHE A O 1
ATOM 773 N N . TRP A 1 95 ? 11.075 -8.871 4.832 1.00 86.25 95 TRP A N 1
ATOM 774 C CA . TRP A 1 95 ? 10.885 -8.161 3.562 1.00 86.25 95 TRP A CA 1
ATOM 775 C C . TRP A 1 95 ? 11.788 -8.671 2.433 1.00 86.25 95 TRP A C 1
ATOM 777 O O . TRP A 1 95 ? 11.322 -8.836 1.313 1.00 86.25 95 TRP A O 1
ATOM 787 N N . HIS A 1 96 ? 13.055 -8.988 2.720 1.00 86.00 96 HIS A N 1
ATOM 788 C CA . HIS A 1 96 ? 13.974 -9.535 1.716 1.00 86.00 96 HIS A CA 1
ATOM 789 C C . HIS A 1 96 ? 13.577 -10.937 1.225 1.00 86.00 96 HIS A C 1
ATOM 791 O O . HIS A 1 96 ? 13.827 -11.279 0.069 1.00 86.00 96 HIS A O 1
ATOM 797 N N . GLU A 1 97 ? 12.952 -11.748 2.082 1.00 88.00 97 GLU A N 1
ATOM 798 C CA . GLU A 1 97 ? 12.477 -13.087 1.727 1.00 88.00 97 GLU A CA 1
ATOM 799 C C . GLU A 1 97 ? 11.221 -12.999 0.857 1.00 88.00 97 GLU A C 1
ATOM 801 O O . GLU A 1 97 ? 11.164 -13.647 -0.187 1.00 88.00 97 GLU A O 1
ATOM 806 N N . GLU A 1 98 ? 10.244 -12.170 1.247 1.00 88.50 98 GLU A N 1
ATOM 807 C CA . GLU A 1 98 ? 9.045 -11.911 0.433 1.00 88.50 98 GLU A CA 1
ATOM 808 C C . GLU A 1 98 ? 9.423 -11.334 -0.932 1.00 88.50 98 GLU A C 1
ATOM 810 O O . GLU A 1 98 ? 8.946 -11.806 -1.964 1.00 88.50 98 GLU A O 1
ATOM 815 N N . TRP A 1 99 ? 10.358 -10.383 -0.949 1.00 87.75 99 TRP A N 1
ATOM 816 C CA . TRP A 1 99 ? 10.879 -9.808 -2.182 1.00 87.75 99 TRP A CA 1
ATOM 817 C C . TRP A 1 99 ? 11.536 -10.857 -3.082 1.00 87.75 99 TRP A C 1
ATOM 819 O O . TRP A 1 99 ? 11.252 -10.911 -4.276 1.00 87.75 99 TRP A O 1
ATOM 829 N N . SER A 1 100 ? 12.370 -11.733 -2.516 1.00 88.62 100 SER A N 1
ATOM 830 C CA . SER A 1 100 ? 13.029 -12.800 -3.280 1.00 88.62 100 SER A CA 1
ATOM 831 C C . SER A 1 100 ? 12.017 -13.773 -3.889 1.00 88.62 100 SER A C 1
ATOM 833 O O . SER A 1 100 ? 12.169 -14.179 -5.039 1.00 88.62 100 SER A O 1
ATOM 835 N N . ILE A 1 101 ? 10.963 -14.126 -3.145 1.00 90.19 101 ILE A N 1
ATOM 836 C CA . ILE A 1 101 ? 9.885 -14.993 -3.642 1.00 90.19 101 ILE A CA 1
ATOM 837 C C . ILE A 1 101 ? 9.148 -14.322 -4.798 1.00 90.19 101 ILE A C 1
ATOM 839 O O . ILE A 1 101 ? 8.978 -14.934 -5.853 1.00 90.19 101 ILE A O 1
ATOM 843 N N . TYR A 1 102 ? 8.733 -13.072 -4.608 1.00 89.06 102 TYR A N 1
ATOM 844 C CA . TYR A 1 102 ? 8.019 -12.322 -5.630 1.00 89.06 102 TYR A CA 1
ATOM 845 C C . TYR A 1 102 ? 8.869 -12.143 -6.894 1.00 89.06 102 TYR A C 1
ATOM 847 O O . TYR A 1 102 ? 8.392 -12.390 -8.000 1.00 89.06 102 TYR A O 1
ATOM 855 N N . PHE A 1 103 ? 10.151 -11.808 -6.746 1.00 88.25 103 PHE A N 1
ATOM 856 C CA . PHE A 1 103 ? 11.068 -11.639 -7.868 1.00 88.25 103 PHE A CA 1
ATOM 857 C C . PHE A 1 103 ? 11.312 -12.945 -8.644 1.00 88.25 103 PHE A C 1
ATOM 859 O O . PHE A 1 103 ? 11.341 -12.956 -9.875 1.00 88.25 103 PHE A O 1
ATOM 866 N N . GLU A 1 104 ? 11.431 -14.078 -7.952 1.00 89.81 104 GLU A N 1
ATOM 867 C CA . GLU A 1 104 ? 11.524 -15.387 -8.609 1.00 89.81 104 GLU A CA 1
ATOM 868 C C . GLU A 1 104 ? 10.221 -15.790 -9.311 1.00 89.81 104 GLU A C 1
ATOM 870 O O . GLU A 1 104 ? 10.258 -16.454 -10.353 1.00 89.81 104 GLU A O 1
ATOM 875 N N . GLU A 1 105 ? 9.066 -15.383 -8.780 1.00 89.81 105 GLU A N 1
ATOM 876 C CA . GLU A 1 105 ? 7.785 -15.567 -9.456 1.00 89.81 105 GLU A CA 1
ATOM 877 C C . GLU A 1 105 ? 7.715 -14.721 -10.730 1.00 89.81 105 GLU A C 1
ATOM 879 O O . GLU A 1 105 ? 7.334 -15.239 -11.784 1.00 89.81 105 GLU A O 1
ATOM 884 N N . THR A 1 106 ? 8.112 -13.446 -10.656 1.00 87.25 106 THR A N 1
ATOM 885 C CA . THR A 1 106 ? 8.008 -12.513 -11.783 1.00 87.25 106 THR A CA 1
ATOM 886 C C . THR A 1 106 ? 8.857 -12.970 -12.962 1.00 87.25 106 THR A C 1
ATOM 888 O O . THR A 1 106 ? 8.351 -12.995 -14.084 1.00 87.25 106 THR A O 1
ATOM 891 N N . LYS A 1 107 ? 10.081 -13.468 -12.730 1.00 87.56 107 LYS A N 1
ATOM 892 C CA . LYS A 1 107 ? 10.941 -14.070 -13.775 1.00 87.56 107 LYS A CA 1
ATOM 893 C C . LYS A 1 107 ? 10.263 -15.180 -14.585 1.00 87.56 107 LYS A C 1
ATOM 895 O O . LYS A 1 107 ? 10.679 -15.461 -15.706 1.00 87.56 107 LYS A O 1
ATOM 900 N N . ARG A 1 108 ? 9.253 -15.846 -14.019 1.00 89.56 108 ARG A N 1
ATOM 901 C CA . ARG A 1 108 ? 8.538 -16.975 -14.638 1.00 89.56 108 ARG A CA 1
ATOM 902 C C . ARG A 1 108 ? 7.220 -16.560 -15.287 1.00 89.56 108 ARG A C 1
ATOM 904 O O . ARG A 1 108 ? 6.479 -17.421 -15.763 1.00 89.56 108 ARG A O 1
ATOM 911 N N . TRP A 1 109 ? 6.884 -15.272 -15.279 1.00 91.94 109 TRP A N 1
ATOM 912 C CA . TRP A 1 109 ? 5.654 -14.787 -15.887 1.00 91.94 109 TRP A CA 1
ATOM 913 C C . TRP A 1 109 ? 5.689 -14.951 -17.404 1.00 91.94 109 TRP A C 1
ATOM 915 O O . TRP A 1 109 ? 6.683 -14.673 -18.068 1.00 91.94 109 TRP A O 1
ATOM 925 N N . ASN A 1 110 ? 4.564 -15.403 -17.954 1.00 89.94 110 ASN A N 1
ATOM 926 C CA . ASN A 1 110 ? 4.375 -15.478 -19.395 1.00 89.94 110 ASN A CA 1
ATOM 927 C C . ASN A 1 110 ? 4.052 -14.094 -19.984 1.00 89.94 110 ASN A C 1
ATOM 929 O O . ASN A 1 110 ? 3.724 -13.148 -19.265 1.00 89.94 110 ASN A O 1
ATOM 933 N N . GLU A 1 111 ? 4.094 -13.996 -21.313 1.00 90.75 111 GLU A N 1
ATOM 934 C CA . GLU A 1 111 ? 3.836 -12.748 -22.040 1.00 90.75 111 GLU A CA 1
ATOM 935 C C . GLU A 1 111 ? 2.481 -12.126 -21.683 1.00 90.75 111 GLU A C 1
ATOM 937 O O . GLU A 1 111 ? 2.402 -10.920 -21.466 1.00 90.75 111 GLU A O 1
ATOM 942 N N . ASN A 1 112 ? 1.433 -12.942 -21.531 1.00 91.69 112 ASN A N 1
ATOM 943 C CA . ASN A 1 112 ? 0.101 -12.461 -21.160 1.00 91.69 112 ASN A CA 1
ATOM 944 C C . ASN A 1 112 ? 0.111 -11.741 -19.805 1.00 91.69 112 ASN A C 1
ATOM 946 O O . ASN A 1 112 ? -0.456 -10.655 -19.688 1.00 91.69 112 ASN A O 1
ATOM 950 N N . ARG A 1 113 ? 0.781 -12.314 -18.794 1.00 88.56 113 ARG A N 1
ATOM 951 C CA . ARG A 1 113 ? 0.887 -11.717 -17.456 1.00 88.56 113 ARG A CA 1
ATOM 952 C C . ARG A 1 113 ? 1.783 -10.476 -17.455 1.00 88.56 113 ARG A C 1
ATOM 954 O O . ARG A 1 113 ? 1.483 -9.510 -16.760 1.00 88.56 113 ARG A O 1
ATOM 961 N N . LEU A 1 114 ? 2.842 -10.458 -18.265 1.00 87.31 114 LEU A N 1
ATOM 962 C CA . LEU A 1 114 ? 3.684 -9.269 -18.441 1.00 87.31 114 LEU A CA 1
ATOM 963 C C . LEU A 1 114 ? 2.901 -8.118 -19.083 1.00 87.31 114 LEU A C 1
ATOM 965 O O . LEU A 1 114 ? 2.940 -6.994 -18.586 1.00 87.31 114 LEU A O 1
ATOM 969 N N . ILE A 1 115 ? 2.132 -8.400 -20.136 1.00 88.44 115 ILE A N 1
ATOM 970 C CA . ILE A 1 115 ? 1.303 -7.400 -20.814 1.00 88.44 115 ILE A CA 1
ATOM 971 C C . ILE A 1 115 ? 0.193 -6.898 -19.887 1.00 88.44 115 ILE A C 1
ATOM 973 O O . ILE A 1 115 ? -0.025 -5.691 -19.827 1.00 88.44 115 ILE A O 1
ATOM 977 N N . SER A 1 116 ? -0.477 -7.767 -19.123 1.00 88.00 116 SER A N 1
ATOM 978 C CA . SER A 1 116 ? -1.534 -7.322 -18.203 1.00 88.00 116 SER A CA 1
ATOM 979 C C . SER A 1 116 ? -1.012 -6.432 -17.073 1.00 88.00 116 SER A C 1
ATOM 981 O O . SER A 1 116 ? -1.716 -5.520 -16.650 1.00 88.00 116 SER A O 1
ATOM 983 N N . THR A 1 117 ? 0.208 -6.678 -16.587 1.00 84.62 117 THR A N 1
ATOM 984 C CA . THR A 1 117 ? 0.784 -5.933 -15.454 1.00 84.62 117 THR A CA 1
ATOM 985 C C . THR A 1 117 ? 1.519 -4.668 -15.901 1.00 84.62 117 THR A C 1
ATOM 987 O O . THR A 1 117 ? 1.358 -3.604 -15.303 1.00 84.62 117 THR A O 1
ATOM 990 N N . PHE A 1 118 ? 2.323 -4.755 -16.965 1.00 83.56 118 PHE A N 1
ATOM 991 C CA . PHE A 1 118 ? 3.208 -3.672 -17.415 1.00 83.56 118 PHE A CA 1
ATOM 992 C C . PHE A 1 118 ? 2.734 -2.973 -18.693 1.00 83.56 118 PHE A C 1
ATOM 994 O O . PHE A 1 118 ? 3.326 -1.970 -19.100 1.00 83.56 118 PHE A O 1
ATOM 1001 N N . GLY A 1 119 ? 1.695 -3.490 -19.350 1.00 85.31 119 GLY A N 1
ATOM 1002 C CA . GLY A 1 119 ? 1.210 -3.012 -20.647 1.00 85.31 119 GLY A CA 1
ATOM 1003 C C . GLY A 1 119 ? 2.066 -3.453 -21.839 1.00 85.31 119 GLY A C 1
ATOM 1004 O O . GLY A 1 119 ? 1.725 -3.138 -22.976 1.00 85.31 119 GLY A O 1
ATOM 1005 N N . LYS A 1 120 ? 3.185 -4.154 -21.603 1.00 87.00 120 LYS A N 1
ATOM 1006 C CA . LYS A 1 120 ? 4.100 -4.658 -22.636 1.00 87.00 120 LYS A CA 1
ATOM 1007 C C . LYS A 1 120 ? 4.999 -5.771 -22.096 1.00 87.00 120 LYS A C 1
ATOM 1009 O O . LYS A 1 120 ? 5.123 -5.942 -20.887 1.00 87.00 120 LYS A O 1
ATOM 1014 N N . ILE A 1 121 ? 5.678 -6.473 -22.999 1.00 87.06 121 ILE A N 1
ATOM 1015 C CA . ILE A 1 121 ? 6.734 -7.425 -22.642 1.00 87.06 121 ILE A CA 1
ATOM 1016 C C . ILE A 1 121 ? 7.983 -6.634 -22.232 1.00 87.06 121 ILE A C 1
ATOM 1018 O O . ILE A 1 121 ? 8.432 -5.747 -22.964 1.00 87.06 121 ILE A O 1
ATOM 1022 N N . ILE A 1 122 ? 8.517 -6.939 -21.051 1.00 85.19 122 ILE A N 1
ATOM 1023 C CA . ILE A 1 122 ? 9.734 -6.336 -20.505 1.00 85.19 122 ILE A CA 1
ATOM 1024 C C . ILE A 1 122 ? 10.709 -7.423 -20.062 1.00 85.19 122 ILE A C 1
ATOM 1026 O O . ILE A 1 122 ? 10.305 -8.533 -19.723 1.00 85.19 122 ILE A O 1
ATOM 1030 N N . GLU A 1 123 ? 11.992 -7.080 -20.047 1.00 83.75 123 GLU A N 1
ATOM 1031 C CA 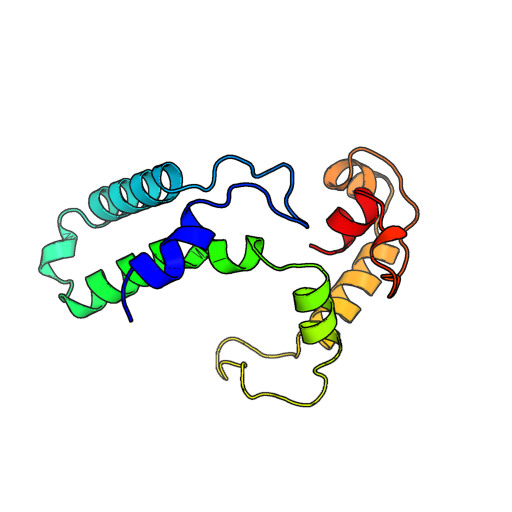. GLU A 1 123 ? 13.018 -7.881 -19.388 1.00 83.75 123 GLU A CA 1
ATOM 1032 C C . GLU A 1 123 ? 12.985 -7.581 -17.885 1.00 83.75 123 GLU A C 1
ATOM 1034 O O . GLU A 1 123 ? 13.053 -6.417 -17.490 1.00 83.75 123 GLU A O 1
ATOM 1039 N N . ILE A 1 124 ? 12.873 -8.617 -17.054 1.00 83.00 124 ILE A N 1
ATOM 1040 C CA . ILE A 1 124 ? 12.865 -8.475 -15.594 1.00 83.00 124 ILE A CA 1
ATOM 1041 C C . ILE A 1 124 ? 14.306 -8.459 -15.094 1.00 83.00 124 ILE A C 1
ATOM 1043 O O . ILE A 1 124 ? 15.055 -9.411 -15.320 1.00 83.00 124 ILE A O 1
ATOM 1047 N N . LYS A 1 125 ? 14.683 -7.381 -14.405 1.00 81.19 125 LYS A N 1
ATOM 1048 C CA . LYS A 1 125 ? 16.029 -7.164 -13.866 1.00 81.19 125 LYS A CA 1
ATOM 1049 C C . LYS A 1 125 ? 15.981 -7.026 -12.358 1.00 81.19 125 LYS A C 1
ATOM 1051 O O . LYS A 1 125 ? 14.984 -6.581 -11.799 1.00 81.19 125 LYS A O 1
ATOM 1056 N N . GLU A 1 126 ? 17.070 -7.424 -11.708 1.00 74.81 126 GLU A N 1
ATOM 1057 C CA . GLU A 1 126 ? 17.249 -7.129 -10.289 1.00 74.81 126 GLU A CA 1
ATOM 1058 C C . GLU A 1 126 ? 17.312 -5.620 -10.079 1.00 74.81 126 GLU A C 1
ATOM 1060 O O . GLU A 1 126 ? 17.765 -4.879 -10.958 1.00 74.81 126 GLU A O 1
ATOM 1065 N N . LEU A 1 127 ? 16.876 -5.171 -8.899 1.00 73.44 127 LEU A N 1
ATOM 1066 C CA . LEU A 1 127 ? 17.110 -3.796 -8.487 1.00 73.44 127 LEU A CA 1
ATOM 1067 C C . LEU A 1 127 ? 18.599 -3.489 -8.611 1.00 73.44 127 LEU A C 1
ATOM 1069 O O . LEU A 1 127 ? 19.433 -4.132 -7.972 1.00 73.44 127 LEU A O 1
ATOM 1073 N N . SER A 1 128 ? 18.915 -2.444 -9.370 1.00 72.00 128 SER A N 1
ATOM 1074 C CA . SER A 1 128 ? 20.190 -1.761 -9.207 1.00 72.00 128 SER A CA 1
ATOM 1075 C C . SER A 1 128 ? 20.298 -1.227 -7.775 1.00 72.00 128 SER A C 1
ATOM 1077 O O . SER A 1 128 ? 19.291 -1.088 -7.092 1.00 72.00 128 SER A O 1
ATOM 1079 N N . ASN A 1 129 ? 21.505 -0.909 -7.310 1.00 68.44 129 ASN A N 1
ATOM 1080 C CA . ASN A 1 129 ? 21.680 -0.073 -6.116 1.00 68.44 129 ASN A CA 1
ATOM 1081 C C . ASN A 1 129 ? 21.676 1.419 -6.475 1.00 68.44 129 ASN A C 1
ATOM 1083 O O . ASN A 1 129 ? 21.500 2.267 -5.603 1.00 68.44 129 ASN A O 1
ATOM 1087 N N . ASP A 1 130 ? 21.821 1.744 -7.759 1.00 72.31 130 ASP A N 1
ATOM 1088 C CA . ASP A 1 130 ? 21.824 3.107 -8.269 1.00 72.31 130 ASP A CA 1
ATOM 1089 C C . ASP A 1 130 ? 20.416 3.532 -8.712 1.00 72.31 130 ASP A C 1
ATOM 1091 O O . ASP A 1 130 ? 19.865 3.013 -9.688 1.00 72.31 130 ASP A O 1
ATOM 1095 N N . LYS A 1 131 ? 19.841 4.502 -7.994 1.00 71.31 131 LYS A N 1
ATOM 1096 C CA . LYS A 1 131 ? 18.497 5.031 -8.249 1.00 71.31 131 LYS A CA 1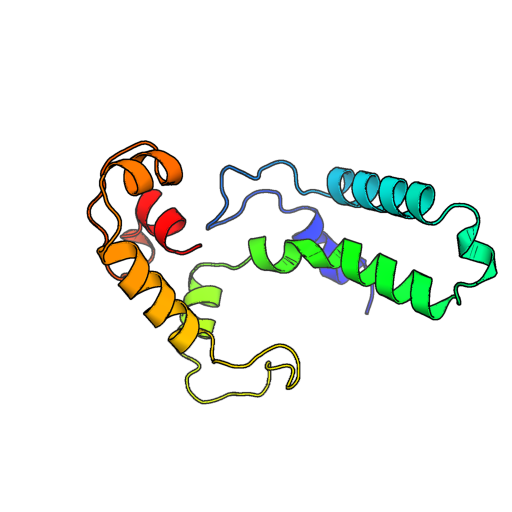
ATOM 1097 C C . LYS A 1 131 ? 18.356 5.634 -9.647 1.00 71.31 131 LYS A C 1
ATOM 1099 O O . LYS A 1 131 ? 17.292 5.505 -10.252 1.00 71.31 131 LYS A O 1
ATOM 1104 N N . ASP A 1 132 ? 19.417 6.243 -10.172 1.00 71.06 132 ASP A N 1
ATOM 1105 C CA . ASP A 1 132 ? 19.385 6.948 -11.459 1.00 71.06 132 ASP A CA 1
ATOM 1106 C C . ASP A 1 132 ? 19.311 5.982 -12.651 1.00 71.06 132 ASP A C 1
ATOM 1108 O O . ASP A 1 132 ? 18.995 6.379 -13.773 1.00 71.06 132 ASP A O 1
ATOM 1112 N N . THR A 1 133 ? 19.543 4.691 -12.401 1.00 69.69 133 THR A N 1
ATOM 1113 C CA . THR A 1 133 ? 19.428 3.629 -13.408 1.00 69.69 133 THR A CA 1
ATOM 1114 C C . THR A 1 133 ? 18.036 2.999 -13.482 1.00 69.69 133 THR A C 1
ATOM 1116 O O . THR A 1 133 ? 17.785 2.201 -14.385 1.00 69.69 133 THR A O 1
ATOM 1119 N N . LEU A 1 134 ? 17.118 3.356 -12.573 1.00 69.00 134 LEU A N 1
ATOM 1120 C 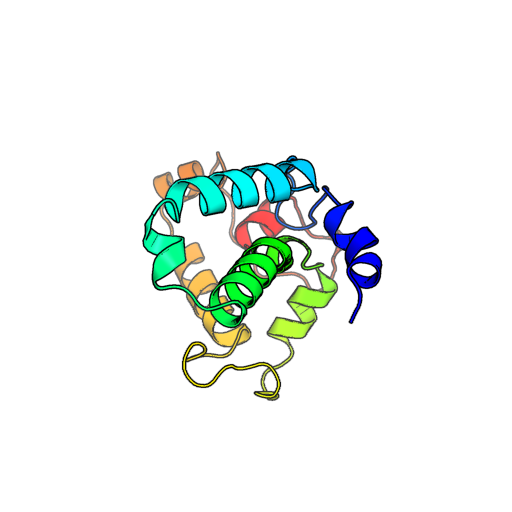CA . LEU A 1 134 ? 15.774 2.783 -12.531 1.00 69.00 134 LEU A CA 1
ATOM 1121 C C . LEU A 1 134 ? 14.888 3.349 -13.634 1.00 69.00 134 LEU A C 1
ATOM 1123 O O . LEU A 1 134 ? 14.582 4.544 -13.680 1.00 69.00 134 LEU A O 1
ATOM 1127 N N . THR A 1 135 ? 14.371 2.461 -14.468 1.00 76.75 135 THR A N 1
ATOM 1128 C CA . THR A 1 135 ? 13.271 2.785 -15.368 1.00 76.75 135 THR A CA 1
ATOM 1129 C C . THR A 1 135 ? 11.937 2.794 -14.614 1.00 76.75 135 THR A C 1
ATOM 1131 O O . THR A 1 135 ? 11.785 2.207 -13.542 1.00 76.75 135 THR A O 1
ATOM 1134 N N . GLU A 1 136 ? 10.908 3.405 -15.205 1.00 71.25 136 GLU A N 1
ATOM 1135 C CA . GLU A 1 136 ? 9.537 3.321 -14.673 1.00 71.25 136 GLU A CA 1
ATOM 1136 C C . GLU A 1 136 ? 9.006 1.873 -14.635 1.00 71.25 136 GLU A C 1
ATOM 1138 O O . GLU A 1 136 ? 8.091 1.573 -13.872 1.00 71.25 136 GLU A O 1
ATOM 1143 N N . TYR A 1 137 ? 9.581 0.959 -15.427 1.00 70.44 137 TYR A N 1
ATOM 1144 C CA . TYR A 1 137 ? 9.240 -0.465 -15.382 1.00 70.44 137 TYR A CA 1
ATOM 1145 C C . TYR A 1 137 ? 9.894 -1.165 -14.206 1.00 70.44 137 TYR A C 1
ATOM 1147 O O . TYR A 1 137 ? 9.215 -1.950 -13.553 1.00 70.44 137 TYR A O 1
ATOM 1155 N N . ASP A 1 138 ? 11.138 -0.809 -13.881 1.00 71.06 138 ASP A N 1
ATOM 1156 C CA . ASP A 1 138 ? 11.804 -1.316 -12.682 1.00 71.06 138 ASP A CA 1
ATOM 1157 C C . ASP A 1 138 ? 10.997 -0.895 -11.448 1.00 71.06 138 ASP A C 1
ATOM 1159 O O . ASP A 1 138 ? 10.642 -1.708 -10.606 1.00 71.06 138 ASP A O 1
ATOM 1163 N N . LYS A 1 139 ? 10.534 0.356 -11.386 1.00 71.50 139 LYS A N 1
ATOM 1164 C CA . LYS A 1 139 ? 9.650 0.809 -10.295 1.00 71.50 139 LYS A CA 1
ATOM 1165 C C . LYS A 1 139 ? 8.334 0.026 -10.200 1.00 71.50 139 LYS A C 1
ATOM 1167 O O . LYS A 1 139 ? 7.798 -0.122 -9.107 1.00 71.50 139 LYS A O 1
ATOM 1172 N N . LYS A 1 140 ? 7.811 -0.492 -11.315 1.00 68.88 140 LYS A N 1
ATOM 1173 C CA . LYS A 1 140 ? 6.596 -1.323 -11.332 1.00 68.88 140 LYS A CA 1
ATOM 1174 C C . LYS A 1 140 ? 6.865 -2.784 -10.999 1.00 68.88 140 LYS A C 1
ATOM 1176 O O . LYS A 1 140 ? 6.007 -3.413 -10.387 1.00 68.88 140 LYS A O 1
ATOM 1181 N N . THR A 1 141 ? 8.012 -3.334 -11.397 1.00 58.50 141 THR A N 1
ATOM 1182 C CA . THR A 1 141 ? 8.434 -4.674 -10.968 1.00 58.50 141 THR A CA 1
ATOM 1183 C C . THR A 1 141 ? 8.765 -4.692 -9.487 1.00 58.50 141 THR A C 1
ATOM 1185 O O . THR A 1 141 ? 8.799 -5.774 -8.934 1.00 58.50 141 THR A O 1
ATOM 1188 N N . ASN A 1 142 ? 8.962 -3.525 -8.861 1.00 54.78 142 ASN A N 1
ATOM 1189 C CA . ASN A 1 142 ? 9.354 -3.339 -7.461 1.00 54.78 142 ASN A CA 1
ATOM 1190 C C . ASN 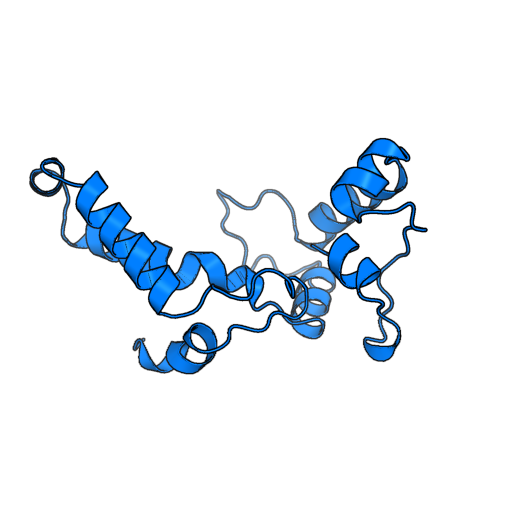A 1 142 ? 8.208 -2.897 -6.535 1.00 54.78 142 ASN A C 1
ATOM 1192 O O . ASN A 1 142 ? 8.450 -2.221 -5.537 1.00 54.78 142 ASN A O 1
ATOM 1196 N N . ARG A 1 143 ? 6.972 -3.253 -6.898 1.00 56.06 143 ARG A N 1
ATOM 1197 C CA . ARG A 1 143 ? 5.763 -3.066 -6.084 1.00 56.06 143 ARG A CA 1
ATOM 1198 C C . ARG A 1 143 ? 5.453 -4.264 -5.214 1.00 56.06 143 ARG A C 1
ATOM 1200 O O . ARG A 1 143 ? 5.782 -5.385 -5.657 1.00 56.06 143 ARG A O 1
#

Radius of gyration: 18.65 Å; chains: 1; bounding box: 48×35×44 Å

Secondary structure (DSSP, 8-state):
--GGGGHHHHH----SS-TT----SHHHHHHHHHHHHHHHGGGGGG--HHHHHHHHHHHHHTTGGGG--HHHHHHHHH-SS-GGG--TTT-SS-HHHHHHHHHHHHTT--HHHHHHHHSS-----PPPS-GGG--HHHHHHT-

InterPro domains:
  IPR056471 HD-CE [PF24391] (18-104)